Protein AF-A0A9N9DHG8-F1 (afdb_monomer_lite)

Radius of gyration: 19.73 Å; chains: 1; boun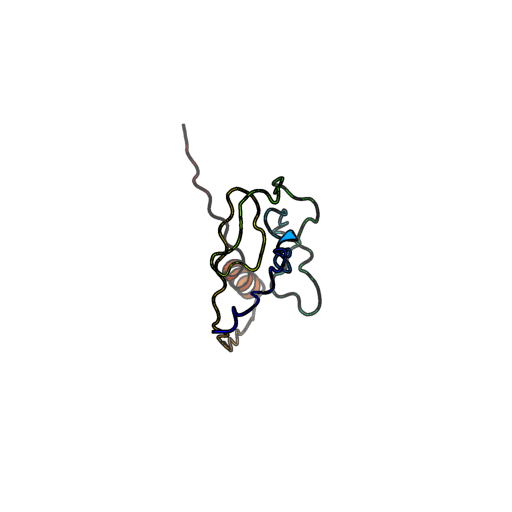ding box: 59×47×42 Å

InterPro domains:
  IPR020864 Membrane attack complex component/perforin (MACPF) domain [PS51412] (3-107)

pLDDT: mean 78.03, std 10.91, range [47.62, 90.31]

Foldseek 3Di:
DDDPPDPDDDAAADPPCQLPQFAFQPVQFDPPDPPDDTPRTDSDGNDDFDQPCQAAPVRHHGGTNPDHDDDDPDDDDDDDDDDDPDPVSVVVVRCVVDPDDDDDDDD

Organism: NCBI:txid144538

Structure (mmCIF, N/CA/C/O backbone):
data_AF-A0A9N9DHG8-F1
#
_entry.id   AF-A0A9N9DHG8-F1
#
loop_
_atom_site.group_PDB
_atom_site.id
_atom_site.type_symbol
_atom_site.label_atom_id
_atom_site.label_alt_id
_atom_site.label_comp_id
_atom_site.label_asym_id
_atom_site.label_entity_id
_atom_site.label_seq_id
_atom_site.pdbx_PDB_ins_code
_atom_site.Cartn_x
_atom_site.Cartn_y
_atom_site.Cartn_z
_atom_site.occupancy
_atom_site.B_iso_or_equiv
_atom_site.auth_seq_id
_atom_site.auth_comp_id
_atom_site.auth_asym_id
_atom_site.auth_atom_id
_atom_site.pdbx_PDB_model_num
ATOM 1 N N . MET A 1 1 ? 44.175 -12.894 -15.337 1.00 47.62 1 MET A N 1
ATOM 2 C CA . MET A 1 1 ? 43.069 -12.610 -14.393 1.00 47.62 1 MET A CA 1
ATOM 3 C C . MET A 1 1 ? 41.754 -13.038 -15.035 1.00 47.62 1 MET A C 1
ATOM 5 O O . MET A 1 1 ? 41.467 -12.545 -16.124 1.00 47.62 1 MET A O 1
ATOM 9 N N . PRO A 1 2 ? 40.978 -13.970 -14.457 1.00 50.25 2 PRO A N 1
ATOM 10 C C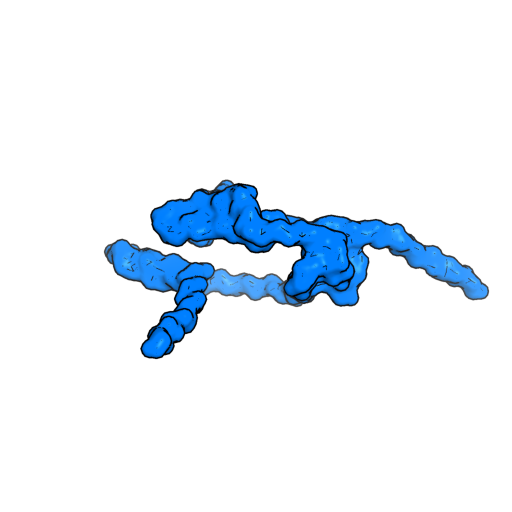A . PRO A 1 2 ? 39.697 -14.356 -15.036 1.00 50.25 2 PRO A CA 1
ATOM 11 C C . PRO A 1 2 ? 38.690 -13.215 -14.840 1.00 50.25 2 PRO A C 1
ATOM 13 O O . PRO A 1 2 ? 38.465 -12.751 -13.723 1.00 50.25 2 PRO A O 1
ATOM 16 N N . LYS A 1 3 ? 38.098 -12.734 -15.937 1.00 49.91 3 LYS A N 1
ATOM 17 C CA . LYS A 1 3 ? 37.038 -11.720 -15.901 1.00 49.91 3 LYS A CA 1
ATOM 18 C C . LYS A 1 3 ? 35.801 -12.340 -15.241 1.00 49.91 3 LYS A C 1
ATOM 20 O O . LYS A 1 3 ? 35.213 -13.274 -15.787 1.00 49.91 3 LYS A O 1
ATOM 25 N N . ARG A 1 4 ? 35.418 -11.842 -14.061 1.00 57.62 4 ARG A N 1
ATOM 26 C CA . ARG A 1 4 ? 34.188 -12.238 -13.358 1.00 57.62 4 ARG A CA 1
ATOM 27 C C . ARG A 1 4 ? 32.999 -11.917 -14.268 1.00 57.62 4 ARG A C 1
ATOM 29 O O . ARG A 1 4 ? 32.725 -10.752 -14.535 1.00 57.62 4 ARG A O 1
ATOM 36 N N . LYS A 1 5 ? 32.317 -12.947 -14.780 1.00 50.88 5 LYS A N 1
ATOM 37 C CA . LYS A 1 5 ? 31.086 -12.780 -15.563 1.00 50.88 5 LYS A CA 1
ATOM 38 C C . LYS A 1 5 ? 30.011 -12.204 -14.640 1.00 50.88 5 LYS A C 1
ATOM 40 O O . LYS A 1 5 ? 29.509 -12.907 -13.765 1.00 50.88 5 LYS A O 1
ATOM 45 N N . VAL A 1 6 ? 29.690 -10.924 -14.801 1.00 63.12 6 VAL A N 1
ATOM 46 C CA . VAL A 1 6 ? 28.544 -10.304 -14.129 1.00 63.12 6 VAL A CA 1
ATOM 47 C C . VAL A 1 6 ? 27.289 -10.834 -14.823 1.00 63.12 6 VAL A C 1
ATOM 49 O O . VAL A 1 6 ? 27.104 -10.608 -16.018 1.00 63.12 6 VAL A O 1
ATOM 52 N N . LYS A 1 7 ? 26.456 -11.603 -14.110 1.00 54.78 7 LYS A N 1
ATOM 53 C CA . LYS A 1 7 ? 25.135 -12.004 -14.615 1.00 54.78 7 LYS A CA 1
ATOM 54 C C . LYS A 1 7 ? 24.290 -10.737 -14.751 1.00 54.78 7 LYS A C 1
ATOM 56 O O . LYS A 1 7 ? 23.986 -10.102 -13.747 1.00 54.78 7 LYS A O 1
ATOM 61 N N . LYS A 1 8 ? 23.943 -10.369 -15.983 1.00 50.38 8 LYS A N 1
ATOM 62 C CA . LYS A 1 8 ? 23.017 -9.276 -16.281 1.00 50.38 8 LYS A CA 1
ATOM 63 C C . LYS A 1 8 ? 21.606 -9.792 -15.981 1.00 50.38 8 LYS A C 1
ATOM 65 O O . LYS A 1 8 ? 21.109 -10.639 -16.715 1.00 50.38 8 LYS A O 1
ATOM 70 N N . TYR A 1 9 ? 21.037 -9.394 -14.847 1.00 58.22 9 TYR A N 1
ATOM 71 C CA . TYR A 1 9 ? 19.640 -9.690 -14.530 1.00 58.22 9 TYR A CA 1
ATOM 72 C C . TYR A 1 9 ? 18.781 -8.626 -15.212 1.00 58.22 9 TYR A C 1
ATOM 74 O O . TYR A 1 9 ? 19.052 -7.437 -15.050 1.00 58.22 9 TYR A O 1
ATOM 82 N N . GLU A 1 10 ? 17.792 -9.045 -15.999 1.00 68.38 10 GLU A N 1
ATOM 83 C CA . GLU A 1 10 ? 16.752 -8.127 -16.465 1.00 68.38 10 GLU A CA 1
ATOM 84 C C . GLU A 1 10 ? 15.986 -7.625 -15.226 1.00 68.38 10 GLU A C 1
ATOM 86 O O . GLU A 1 10 ? 15.584 -8.444 -14.387 1.00 68.38 10 GLU A O 1
ATOM 91 N N . PRO A 1 11 ? 15.834 -6.302 -15.046 1.00 68.44 11 PRO A N 1
ATOM 92 C CA . PRO A 1 11 ? 15.189 -5.749 -13.865 1.00 68.44 11 PRO A CA 1
ATOM 93 C C . PRO A 1 11 ? 13.728 -6.209 -13.816 1.00 68.44 11 PRO A C 1
ATOM 95 O O . PRO A 1 11 ? 12.976 -6.092 -14.783 1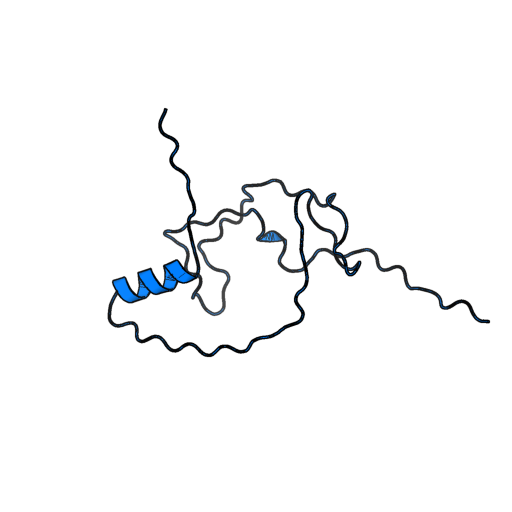.00 68.44 11 PRO A O 1
ATOM 98 N N . THR A 1 12 ? 13.331 -6.787 -12.686 1.00 82.25 12 THR A N 1
ATOM 99 C CA . THR A 1 12 ? 11.984 -7.352 -12.502 1.00 82.25 12 THR A CA 1
ATOM 100 C C . THR A 1 12 ? 11.043 -6.271 -11.967 1.00 82.25 12 THR A C 1
ATOM 102 O O . THR A 1 12 ? 11.483 -5.223 -11.502 1.00 82.25 12 THR A O 1
ATOM 105 N N . ARG A 1 13 ? 9.725 -6.466 -12.030 1.00 81.19 13 ARG A N 1
ATOM 106 C CA . ARG A 1 13 ? 8.788 -5.534 -11.381 1.00 81.19 13 ARG A CA 1
ATOM 107 C C . ARG A 1 13 ? 8.933 -5.625 -9.862 1.00 81.19 13 ARG A C 1
ATOM 109 O O . ARG A 1 13 ? 9.047 -6.729 -9.330 1.00 81.19 13 ARG A O 1
ATOM 116 N N . LEU A 1 14 ? 8.913 -4.481 -9.176 1.00 84.44 14 LEU A N 1
ATOM 117 C CA . LEU A 1 14 ? 8.884 -4.457 -7.713 1.00 84.44 14 LEU A CA 1
ATOM 118 C C . LEU A 1 14 ? 7.601 -5.164 -7.226 1.00 84.44 14 LEU A C 1
ATOM 120 O O . LEU A 1 14 ? 6.518 -4.849 -7.728 1.00 84.44 14 LEU A O 1
ATOM 124 N N . PRO A 1 15 ? 7.682 -6.121 -6.283 1.00 85.12 15 PRO A N 1
ATOM 125 C CA . PRO A 1 15 ? 6.493 -6.755 -5.722 1.00 85.12 15 PRO A CA 1
ATOM 126 C C . PRO A 1 15 ? 5.518 -5.716 -5.157 1.00 85.12 15 PRO A C 1
ATOM 128 O O . PRO A 1 15 ? 5.940 -4.710 -4.595 1.00 85.12 15 PRO A O 1
ATOM 131 N N . ASN A 1 16 ? 4.214 -5.959 -5.309 1.00 84.00 16 ASN A N 1
ATOM 132 C CA . ASN A 1 16 ? 3.127 -5.097 -4.819 1.00 84.00 16 ASN A CA 1
ATOM 133 C C . ASN A 1 16 ? 3.097 -3.654 -5.365 1.00 84.00 16 ASN A C 1
ATOM 135 O O . ASN A 1 16 ? 2.236 -2.878 -4.960 1.00 84.00 16 ASN A O 1
ATOM 139 N N . ILE A 1 17 ? 3.938 -3.299 -6.346 1.00 84.50 17 ILE A N 1
ATOM 140 C CA . ILE A 1 17 ? 3.928 -1.962 -6.971 1.00 84.50 17 ILE A CA 1
ATOM 141 C C . ILE A 1 17 ? 2.589 -1.617 -7.642 1.00 84.50 17 ILE A C 1
ATOM 143 O O . ILE A 1 17 ? 2.299 -0.451 -7.870 1.00 84.50 17 ILE A O 1
ATOM 147 N N . GLY A 1 18 ? 1.756 -2.620 -7.941 1.00 81.75 18 GLY A N 1
ATOM 148 C CA . GLY A 1 18 ? 0.440 -2.435 -8.556 1.00 81.75 18 GLY A CA 1
ATOM 149 C C . GLY A 1 18 ? -0.589 -1.719 -7.678 1.00 81.75 18 GLY A C 1
ATOM 150 O O . GLY A 1 18 ? -1.571 -1.235 -8.222 1.00 81.75 18 GLY A O 1
ATOM 151 N N . TYR A 1 19 ? -0.370 -1.613 -6.362 1.00 86.81 19 TYR A N 1
ATOM 152 C CA . TYR A 1 19 ? -1.210 -0.788 -5.482 1.00 86.81 19 TYR A CA 1
ATOM 153 C C . TYR A 1 19 ? -0.850 0.699 -5.545 1.00 86.81 19 TYR A C 1
ATOM 155 O O . TYR A 1 19 ? -1.569 1.540 -5.013 1.00 86.81 19 TYR A O 1
ATOM 163 N N . LEU A 1 20 ? 0.264 1.059 -6.183 1.00 87.88 20 LEU A N 1
ATOM 164 C CA . LEU A 1 20 ? 0.616 2.457 -6.352 1.00 87.88 20 LEU A CA 1
ATOM 165 C C . LEU A 1 20 ? -0.348 3.115 -7.343 1.00 87.88 20 LEU A C 1
ATOM 167 O O . LEU A 1 20 ? -0.576 2.605 -8.437 1.00 87.88 20 LEU A O 1
ATOM 171 N N . GLY A 1 21 ? -0.896 4.269 -6.964 1.00 85.00 21 GLY A N 1
ATOM 172 C CA . GLY A 1 21 ? -1.785 5.048 -7.825 1.00 85.00 21 GLY A CA 1
ATOM 173 C C . GLY A 1 21 ? -3.187 4.461 -8.009 1.00 85.00 21 GLY A C 1
ATOM 174 O O . GLY A 1 21 ? -3.943 4.982 -8.830 1.00 85.00 21 GLY A O 1
ATOM 175 N N . VAL A 1 22 ? -3.550 3.415 -7.260 1.00 89.50 22 VAL A N 1
ATOM 176 C CA . VAL A 1 22 ? -4.934 2.931 -7.192 1.00 89.50 22 VAL A CA 1
ATOM 177 C C . VAL A 1 22 ? -5.759 3.793 -6.244 1.00 89.50 22 VAL A C 1
ATOM 179 O O . VAL A 1 22 ? -5.230 4.410 -5.318 1.00 89.50 22 VAL A O 1
ATOM 182 N N . GLY A 1 23 ? -7.065 3.857 -6.488 1.00 87.25 23 GLY A N 1
ATOM 183 C CA . GLY A 1 23 ? -7.965 4.607 -5.621 1.00 87.25 23 GLY A CA 1
ATOM 184 C C . GLY A 1 23 ? -8.211 3.917 -4.287 1.00 87.25 23 GLY A C 1
ATOM 185 O O . GLY A 1 23 ? -8.158 2.693 -4.192 1.00 87.25 23 GLY A O 1
ATOM 186 N N . TYR A 1 24 ? -8.550 4.711 -3.272 1.00 89.31 24 TYR A N 1
ATOM 187 C CA . TYR A 1 24 ? -8.940 4.216 -1.956 1.00 89.31 24 TYR A CA 1
ATOM 188 C C . TYR A 1 24 ? -10.310 4.782 -1.552 1.00 89.31 24 TYR A C 1
ATOM 190 O O . TYR A 1 24 ? -10.532 5.992 -1.610 1.00 89.31 24 TYR A O 1
ATOM 198 N N . ASP A 1 25 ? -11.255 3.909 -1.199 1.00 88.62 25 ASP A N 1
ATOM 199 C CA . ASP A 1 25 ? -12.560 4.263 -0.633 1.00 88.62 25 ASP A CA 1
ATOM 200 C C . ASP A 1 25 ? -12.450 4.349 0.893 1.00 88.62 25 ASP A C 1
ATOM 202 O O . ASP A 1 25 ? -12.472 3.330 1.581 1.00 88.62 25 ASP A O 1
ATOM 206 N N . ILE A 1 26 ? -12.366 5.573 1.417 1.00 84.75 26 ILE A N 1
ATOM 207 C CA . ILE A 1 26 ? -12.208 5.828 2.856 1.00 84.75 26 ILE A CA 1
ATOM 208 C C . ILE A 1 26 ? -13.366 5.297 3.711 1.00 84.75 26 ILE A C 1
ATOM 210 O O . ILE A 1 26 ? -13.174 5.051 4.893 1.00 84.75 26 ILE A O 1
ATOM 214 N N . TYR A 1 27 ? -14.559 5.103 3.137 1.00 83.75 27 TYR A N 1
ATOM 215 C CA . TYR A 1 27 ? -15.726 4.630 3.888 1.00 83.75 27 TYR A CA 1
ATOM 216 C C . TYR A 1 27 ? -15.833 3.108 3.921 1.00 83.75 27 TYR A C 1
ATOM 218 O O . TYR A 1 27 ? -16.494 2.549 4.793 1.00 83.75 27 TYR A O 1
ATOM 226 N N . ARG A 1 28 ? -15.237 2.431 2.935 1.00 86.69 28 ARG A N 1
ATOM 227 C CA . ARG A 1 28 ? -15.255 0.964 2.825 1.00 86.69 28 ARG A CA 1
ATOM 228 C C . ARG A 1 28 ? -13.930 0.317 3.207 1.00 86.69 28 ARG A C 1
ATOM 230 O O . ARG A 1 28 ? -13.867 -0.908 3.289 1.00 86.69 28 ARG A O 1
ATOM 237 N N . GLY A 1 29 ? -12.901 1.133 3.387 1.00 86.56 29 GLY A N 1
ATOM 238 C CA . GLY A 1 29 ? -11.564 0.705 3.730 1.00 86.56 29 GLY A CA 1
ATOM 239 C C . GLY A 1 29 ? -11.379 0.376 5.205 1.00 86.56 29 GLY A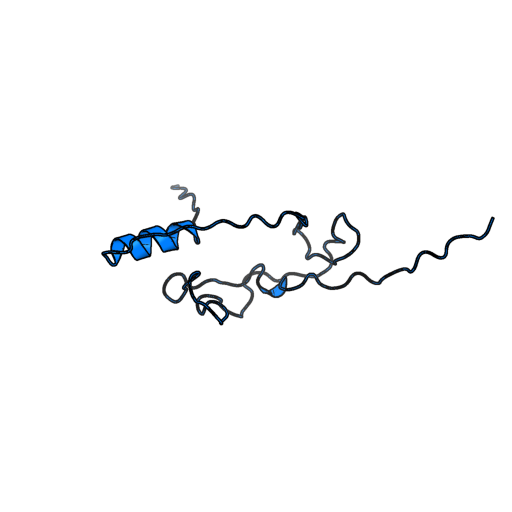 C 1
ATOM 240 O O . GLY A 1 29 ? -12.062 0.911 6.076 1.00 86.56 29 GLY A O 1
ATOM 241 N N . ASN A 1 30 ? -10.450 -0.533 5.472 1.00 88.69 30 ASN A N 1
ATOM 242 C CA . ASN A 1 30 ? -10.002 -0.902 6.803 1.00 88.69 30 ASN A CA 1
ATOM 243 C C . ASN A 1 30 ? -8.537 -1.384 6.762 1.00 88.69 30 ASN A C 1
ATOM 245 O O . ASN A 1 30 ? -8.289 -2.577 6.557 1.00 88.69 30 ASN A O 1
ATOM 249 N N . PRO A 1 31 ? -7.561 -0.502 7.052 1.00 86.19 31 PRO A N 1
ATOM 250 C CA . PRO A 1 31 ? -6.143 -0.864 7.092 1.00 86.19 31 PRO A CA 1
ATOM 251 C C . PRO A 1 31 ? -5.786 -1.900 8.163 1.00 86.19 31 PRO A C 1
ATOM 253 O O . PRO A 1 31 ? -4.700 -2.473 8.115 1.00 86.19 31 PRO A O 1
ATOM 256 N N . LYS A 1 32 ? -6.679 -2.145 9.134 1.00 85.19 32 LYS A N 1
ATOM 257 C CA . LYS A 1 32 ? -6.508 -3.164 10.180 1.00 85.19 32 LYS A CA 1
ATOM 258 C C . LYS A 1 32 ? -7.114 -4.519 9.809 1.00 85.19 32 LYS A C 1
ATOM 260 O O . LYS A 1 32 ? -7.143 -5.418 10.648 1.00 85.19 32 LYS A O 1
ATOM 265 N N . GLU A 1 33 ? -7.620 -4.690 8.588 1.00 84.06 33 GLU A N 1
ATOM 266 C CA . GLU A 1 33 ? -8.104 -5.986 8.114 1.00 84.06 33 GLU A CA 1
ATOM 267 C C . GLU A 1 33 ? -6.953 -7.010 8.076 1.00 84.06 33 GLU A C 1
ATOM 269 O O . GLU A 1 33 ? -5.911 -6.792 7.460 1.00 84.06 33 GLU A O 1
ATOM 274 N N . ILE A 1 34 ? -7.128 -8.142 8.766 1.00 82.00 34 ILE A N 1
ATOM 275 C CA . ILE A 1 34 ? -6.109 -9.194 8.871 1.00 82.00 34 ILE A CA 1
ATOM 276 C C . ILE A 1 34 ? -6.456 -10.326 7.906 1.00 82.00 34 ILE A C 1
ATOM 278 O O . ILE A 1 34 ? -7.565 -10.854 7.924 1.00 82.00 34 ILE A O 1
ATOM 282 N N . GLY A 1 35 ? -5.476 -10.759 7.112 1.00 82.31 35 GLY A N 1
ATOM 283 C CA . GLY A 1 35 ? -5.593 -11.956 6.272 1.00 82.31 35 GLY A CA 1
ATOM 284 C C . GLY A 1 35 ? -6.180 -11.720 4.878 1.00 82.31 35 GLY A C 1
ATOM 285 O O . GLY A 1 35 ? -6.253 -12.664 4.093 1.00 82.31 35 GLY A O 1
ATOM 286 N N . SER A 1 36 ? -6.535 -10.483 4.534 1.00 86.00 36 SER A N 1
ATOM 287 C CA . SER A 1 36 ? -6.905 -10.093 3.173 1.00 86.00 36 SER A CA 1
ATOM 288 C C . SER A 1 36 ? -6.383 -8.703 2.825 1.00 86.00 36 SER A C 1
ATOM 290 O O . SER A 1 36 ? -5.916 -7.957 3.680 1.00 86.00 36 SER A O 1
ATOM 292 N N . VAL A 1 37 ? -6.438 -8.377 1.536 1.00 86.56 37 VAL A N 1
ATOM 293 C CA . VAL A 1 37 ? -6.231 -7.012 1.051 1.00 86.56 37 VAL A CA 1
ATOM 294 C C . VAL A 1 37 ? -7.396 -6.155 1.532 1.00 86.56 37 VAL A C 1
ATOM 296 O O . VAL A 1 37 ? -8.542 -6.602 1.469 1.00 86.56 37 VAL A O 1
ATOM 299 N N . ASP A 1 38 ? -7.090 -4.942 1.979 1.00 88.62 38 ASP A N 1
ATOM 300 C CA . ASP A 1 38 ? -8.082 -3.959 2.398 1.00 88.62 38 ASP A CA 1
ATOM 301 C C . ASP A 1 38 ? -9.117 -3.710 1.282 1.00 88.62 38 ASP A C 1
ATOM 303 O O . ASP A 1 38 ? -8.777 -3.327 0.156 1.00 88.62 38 ASP A O 1
ATOM 307 N N . LYS A 1 39 ? -10.399 -3.918 1.602 1.00 89.12 39 LYS A N 1
ATOM 308 C CA . LYS A 1 39 ? -11.538 -3.722 0.686 1.00 89.12 39 LYS A CA 1
ATOM 309 C C . LYS A 1 39 ? -11.720 -2.279 0.203 1.00 89.12 39 LYS A C 1
ATOM 311 O O . LYS A 1 39 ? -12.468 -2.055 -0.750 1.00 89.12 39 LYS A O 1
ATOM 316 N N . GLY A 1 40 ? -11.056 -1.313 0.832 1.00 89.25 40 GLY A N 1
ATOM 317 C CA . GLY A 1 40 ? -11.019 0.081 0.400 1.00 89.25 40 GLY A CA 1
ATOM 318 C C . GLY A 1 40 ? -10.269 0.282 -0.914 1.00 89.25 40 GLY A C 1
ATOM 319 O O . GLY A 1 40 ? -10.561 1.237 -1.634 1.00 89.25 40 GLY A O 1
ATOM 320 N N . PHE A 1 41 ? -9.343 -0.612 -1.281 1.00 90.31 41 PHE A N 1
ATOM 321 C CA . PHE A 1 41 ? -8.624 -0.499 -2.548 1.00 90.31 41 PHE A CA 1
ATOM 322 C C . PHE A 1 41 ? -9.559 -0.703 -3.744 1.00 90.31 41 PHE A C 1
ATOM 324 O O . PHE A 1 41 ? -10.103 -1.784 -3.977 1.00 90.31 41 PHE A O 1
ATOM 331 N N . LYS A 1 42 ? -9.693 0.338 -4.566 1.00 87.12 42 LYS A N 1
ATOM 332 C CA . LYS A 1 42 ? -10.338 0.249 -5.874 1.00 87.12 42 LYS A CA 1
ATOM 333 C C . LYS A 1 42 ? -9.305 -0.282 -6.855 1.00 87.12 42 LYS A C 1
ATOM 335 O O . LYS A 1 42 ? -8.312 0.382 -7.111 1.00 87.12 42 LYS A O 1
ATOM 340 N N . LEU A 1 43 ? -9.536 -1.471 -7.409 1.00 73.25 43 LEU A N 1
ATOM 341 C CA . LEU A 1 43 ? -8.598 -2.128 -8.334 1.00 73.25 43 LEU A CA 1
ATOM 342 C C . LEU A 1 43 ? -8.374 -1.351 -9.646 1.00 73.25 43 LEU A C 1
ATOM 344 O O . LEU A 1 43 ? -7.462 -1.677 -10.402 1.00 73.25 43 LEU A O 1
ATOM 348 N N . GLU A 1 44 ? -9.187 -0.330 -9.917 1.00 79.06 44 GLU A N 1
ATOM 349 C CA . GLU A 1 44 ? -8.980 0.592 -11.028 1.00 79.06 44 GLU A CA 1
ATOM 350 C C . GLU A 1 44 ? -7.916 1.648 -10.666 1.00 79.06 44 GLU A C 1
ATOM 352 O O . GLU A 1 44 ? -8.083 2.393 -9.691 1.00 79.06 44 GLU A O 1
ATOM 357 N N . PRO A 1 45 ? -6.816 1.737 -11.437 1.00 80.56 45 PRO A N 1
ATOM 358 C CA . PRO A 1 45 ? -5.791 2.742 -11.209 1.00 80.56 45 PRO A CA 1
ATOM 359 C C . PRO A 1 45 ? -6.323 4.139 -11.546 1.00 80.56 45 PRO A C 1
ATOM 361 O O . PRO A 1 45 ? -6.865 4.365 -12.626 1.00 80.56 45 PRO A O 1
ATOM 364 N N . ILE A 1 46 ? -6.126 5.093 -10.636 1.00 85.69 46 ILE A N 1
ATOM 365 C CA . ILE A 1 46 ? -6.412 6.515 -10.880 1.00 85.69 46 ILE A CA 1
ATOM 366 C C . ILE A 1 46 ? -5.353 7.099 -11.818 1.00 85.69 46 ILE A C 1
ATOM 368 O O . ILE A 1 46 ? -5.658 7.909 -12.693 1.00 85.69 46 ILE A O 1
ATOM 372 N N . PHE A 1 47 ? -4.099 6.675 -11.647 1.00 84.06 47 PHE A N 1
ATOM 373 C CA . PHE A 1 47 ? -2.975 7.128 -12.456 1.00 84.06 47 PHE A CA 1
ATOM 374 C C . PHE A 1 47 ? -2.505 6.032 -13.407 1.00 84.06 47 PHE A C 1
ATOM 376 O O . PHE A 1 47 ? -2.293 4.888 -13.009 1.00 84.06 47 PHE A O 1
ATOM 383 N N . ASN A 1 48 ? -2.271 6.396 -14.667 1.00 82.88 48 ASN A N 1
ATOM 384 C CA . ASN A 1 48 ? -1.637 5.496 -15.621 1.00 82.88 48 ASN A CA 1
ATOM 385 C C . ASN A 1 48 ? -0.118 5.468 -15.381 1.00 82.88 48 ASN A C 1
ATOM 387 O O . ASN A 1 48 ? 0.600 6.385 -15.780 1.00 82.88 48 ASN A O 1
ATOM 391 N N . LEU A 1 49 ? 0.358 4.426 -14.702 1.00 83.12 49 LEU A N 1
ATOM 392 C CA . LEU A 1 49 ? 1.762 4.249 -14.342 1.00 83.12 49 LEU A CA 1
ATOM 393 C C . LEU A 1 49 ? 2.489 3.396 -15.390 1.00 83.12 49 LEU A C 1
ATOM 395 O O . LEU A 1 49 ? 2.399 2.167 -15.397 1.00 83.12 49 LEU A O 1
ATOM 399 N N . THR A 1 50 ? 3.245 4.045 -16.272 1.00 83.19 50 THR A N 1
ATOM 400 C CA . THR A 1 50 ? 4.077 3.381 -17.284 1.00 83.19 50 THR A CA 1
ATOM 401 C C . THR A 1 50 ? 5.454 3.040 -16.720 1.00 83.19 50 THR A C 1
ATOM 403 O O . THR A 1 50 ? 6.067 3.859 -16.044 1.00 83.19 50 THR A O 1
ATOM 406 N N . LEU A 1 51 ? 5.957 1.827 -16.987 1.00 79.19 51 LEU A N 1
ATOM 407 C CA . LEU A 1 51 ? 7.239 1.307 -16.473 1.00 79.19 51 LEU A CA 1
ATOM 408 C C . LEU A 1 51 ? 8.462 1.809 -17.268 1.00 79.19 51 LEU A C 1
ATOM 410 O O . LEU A 1 51 ? 9.330 1.030 -17.653 1.00 79.19 51 LEU A O 1
ATOM 414 N N . ASP A 1 52 ? 8.514 3.109 -17.540 1.00 80.62 52 ASP A N 1
ATOM 415 C CA . ASP A 1 52 ? 9.588 3.810 -18.255 1.00 80.62 52 ASP A CA 1
ATOM 416 C C . ASP A 1 52 ? 10.381 4.768 -17.341 1.00 80.62 52 ASP A C 1
ATOM 418 O O . ASP A 1 52 ? 11.172 5.580 -17.816 1.00 80.62 52 ASP A O 1
ATOM 422 N N . GLY A 1 53 ? 10.197 4.668 -16.019 1.00 77.81 53 GLY A N 1
ATOM 423 C CA . GLY A 1 53 ? 10.800 5.557 -15.017 1.00 77.81 53 GLY A CA 1
ATOM 424 C C . GLY A 1 53 ? 12.225 5.222 -14.593 1.00 77.81 53 GLY A C 1
ATOM 425 O O . GLY A 1 53 ? 12.799 5.938 -13.776 1.00 77.81 53 GLY A O 1
ATOM 426 N N . GLY A 1 54 ? 12.808 4.158 -15.142 1.00 83.50 54 GLY A N 1
ATOM 427 C CA . GLY A 1 54 ? 14.152 3.701 -14.799 1.00 83.50 54 GLY A CA 1
ATOM 428 C C . GLY A 1 54 ? 14.148 2.546 -13.800 1.00 83.50 54 GLY A C 1
ATOM 429 O O . GLY A 1 54 ? 13.200 1.764 -13.735 1.00 83.50 54 GLY A O 1
ATOM 430 N N . ILE A 1 55 ? 15.255 2.400 -13.071 1.00 85.69 55 ILE A N 1
ATOM 431 C CA . ILE A 1 55 ? 15.513 1.271 -12.172 1.00 85.69 55 ILE A CA 1
ATOM 432 C C . ILE A 1 55 ? 15.790 1.818 -10.770 1.00 85.69 55 ILE A C 1
ATOM 434 O O . ILE A 1 55 ? 16.362 2.899 -10.626 1.00 85.69 55 ILE A O 1
ATOM 438 N N . THR A 1 56 ? 15.399 1.074 -9.738 1.00 85.62 56 THR A N 1
ATOM 439 C CA . THR A 1 56 ? 15.763 1.361 -8.346 1.00 85.62 56 THR A CA 1
ATOM 440 C C . THR A 1 56 ? 17.281 1.548 -8.171 1.00 85.62 56 THR A C 1
ATOM 442 O O . THR A 1 56 ? 18.063 0.966 -8.931 1.00 85.62 56 THR A O 1
ATOM 445 N N . PRO A 1 57 ? 17.743 2.306 -7.154 1.00 83.56 57 PRO A N 1
ATOM 446 C CA . PRO A 1 57 ? 19.174 2.577 -6.948 1.00 83.56 57 PRO A CA 1
ATOM 447 C C . PRO A 1 57 ? 20.049 1.326 -6.766 1.00 83.56 57 PRO A C 1
ATOM 449 O O . PRO A 1 57 ? 21.242 1.351 -7.053 1.00 83.56 57 PRO A O 1
ATOM 452 N N . ASP A 1 58 ? 19.461 0.221 -6.304 1.00 82.12 58 ASP A N 1
ATOM 453 C CA . ASP A 1 58 ? 20.115 -1.083 -6.155 1.00 82.12 58 ASP A CA 1
ATOM 454 C C . ASP A 1 58 ? 20.151 -1.908 -7.459 1.00 82.12 58 ASP A C 1
ATOM 456 O O . ASP A 1 58 ? 20.682 -3.021 -7.478 1.00 82.12 58 ASP A O 1
ATOM 460 N N . GLY A 1 59 ? 19.598 -1.376 -8.553 1.00 82.19 59 GLY A N 1
ATOM 461 C CA . GLY A 1 59 ? 19.614 -1.978 -9.882 1.00 82.19 59 GLY A CA 1
ATOM 462 C C . GLY A 1 59 ? 18.658 -3.160 -10.065 1.00 82.19 59 GLY A C 1
ATOM 463 O O . GLY A 1 59 ? 18.802 -3.893 -11.043 1.00 82.19 59 GLY A O 1
ATOM 464 N N . ARG A 1 60 ? 17.721 -3.395 -9.136 1.00 83.38 60 ARG A N 1
ATOM 465 C CA . ARG A 1 60 ? 16.912 -4.628 -9.113 1.00 83.38 60 ARG A CA 1
ATOM 466 C C . ARG A 1 60 ? 15.550 -4.510 -9.782 1.00 83.38 60 ARG A C 1
ATOM 468 O O . ARG A 1 60 ? 15.117 -5.481 -10.408 1.00 83.38 60 ARG A O 1
ATOM 475 N N . TYR A 1 61 ? 14.881 -3.365 -9.649 1.00 86.56 61 TYR A N 1
ATOM 476 C CA . TYR A 1 61 ? 13.479 -3.239 -10.037 1.00 86.56 61 TYR A CA 1
ATOM 477 C C . TYR A 1 61 ? 13.213 -2.084 -10.988 1.00 86.56 61 TYR A C 1
ATOM 479 O O . TYR A 1 61 ? 13.714 -0.986 -10.774 1.00 86.56 61 TYR A O 1
ATOM 487 N N . VAL A 1 62 ? 12.378 -2.316 -12.003 1.00 88.19 62 VAL A N 1
ATOM 488 C CA . VAL A 1 62 ? 11.857 -1.237 -12.856 1.00 88.19 62 VAL A CA 1
ATOM 489 C C . VAL A 1 62 ? 10.800 -0.423 -12.114 1.00 88.19 62 VAL A C 1
ATOM 491 O O . VAL A 1 62 ? 9.946 -0.993 -11.428 1.00 88.19 62 VAL A O 1
ATOM 494 N N . LEU A 1 63 ? 10.842 0.899 -12.271 1.00 88.25 63 LEU A N 1
ATOM 495 C CA . LEU A 1 63 ? 9.906 1.828 -11.640 1.00 88.25 63 LEU A CA 1
ATOM 496 C C . LEU A 1 63 ? 9.049 2.564 -12.671 1.00 88.25 63 LEU A C 1
ATOM 498 O O . LEU A 1 63 ? 9.500 2.801 -13.798 1.00 88.25 63 LEU A O 1
ATOM 502 N N . PRO A 1 64 ? 7.820 2.961 -12.295 1.00 87.25 64 PRO A N 1
ATOM 503 C CA . PRO A 1 64 ? 7.039 3.847 -13.126 1.00 87.25 64 PRO A CA 1
ATOM 504 C C . PRO A 1 64 ? 7.665 5.233 -13.272 1.00 87.25 64 PRO A C 1
ATOM 506 O O . PRO A 1 64 ? 8.372 5.709 -12.381 1.00 87.25 64 PRO A O 1
ATOM 509 N N . LYS A 1 65 ? 7.379 5.917 -14.380 1.00 86.06 65 LYS A N 1
ATOM 510 C CA . LYS A 1 65 ? 7.835 7.295 -14.580 1.00 86.06 65 LYS A CA 1
ATOM 511 C C . LYS A 1 65 ? 7.297 8.227 -13.494 1.00 86.06 65 LYS A C 1
ATOM 513 O O . LYS A 1 65 ? 6.116 8.205 -13.170 1.00 86.06 65 LYS A O 1
ATOM 518 N N . GLY A 1 66 ? 8.185 9.059 -12.947 1.00 84.62 66 GLY A N 1
ATOM 519 C CA . GLY A 1 66 ? 7.860 9.996 -11.867 1.00 84.62 66 GLY A CA 1
ATOM 520 C C . GLY A 1 66 ? 7.814 9.368 -10.470 1.00 84.62 66 GLY A C 1
ATOM 521 O O . GLY A 1 66 ? 7.542 10.081 -9.510 1.00 84.62 66 GLY A O 1
ATOM 522 N N . ILE A 1 67 ? 8.106 8.069 -10.339 1.00 87.06 67 ILE A N 1
ATOM 523 C CA . ILE A 1 67 ? 8.139 7.366 -9.056 1.00 87.06 67 ILE A CA 1
ATOM 524 C C . ILE A 1 67 ? 9.583 7.086 -8.649 1.00 87.06 67 ILE A C 1
ATOM 526 O O . ILE A 1 67 ? 10.368 6.534 -9.417 1.00 87.06 67 ILE A O 1
ATOM 530 N N . ALA A 1 68 ? 9.910 7.415 -7.402 1.00 86.12 68 ALA A N 1
ATOM 531 C CA . ALA A 1 68 ? 11.138 6.990 -6.748 1.00 86.12 68 ALA A CA 1
ATOM 532 C C . ALA A 1 68 ? 10.798 5.957 -5.668 1.00 86.12 68 ALA A C 1
ATOM 534 O O . ALA A 1 68 ? 9.877 6.157 -4.880 1.00 86.12 68 ALA A O 1
ATOM 535 N N . ALA A 1 69 ? 11.550 4.860 -5.624 1.00 84.69 69 ALA A N 1
ATOM 536 C CA . ALA A 1 69 ? 11.437 3.859 -4.573 1.00 84.69 69 ALA A CA 1
ATOM 537 C C . ALA A 1 69 ? 12.819 3.565 -3.991 1.00 84.69 69 ALA A C 1
ATOM 539 O O . ALA A 1 69 ? 13.787 3.352 -4.727 1.00 84.69 69 ALA A O 1
ATOM 540 N N . GLN A 1 70 ? 12.893 3.525 -2.665 1.00 82.12 70 GLN A N 1
ATOM 541 C CA . GLN A 1 70 ? 14.097 3.193 -1.920 1.00 82.12 70 GLN A CA 1
ATOM 542 C C . GLN A 1 70 ? 13.792 2.015 -1.001 1.00 82.12 70 GLN A C 1
ATOM 544 O O . GLN A 1 70 ? 12.905 2.089 -0.154 1.00 82.12 70 GLN A O 1
ATOM 549 N N . GLN A 1 71 ? 14.521 0.911 -1.175 1.00 75.44 71 GLN A N 1
ATOM 550 C CA . GLN A 1 71 ? 14.410 -0.220 -0.264 1.00 75.44 71 GLN A CA 1
ATOM 551 C C . GLN A 1 71 ? 15.141 0.115 1.039 1.00 75.44 71 GLN A C 1
ATOM 553 O O . GLN A 1 71 ? 16.370 0.167 1.074 1.00 75.44 71 GLN A O 1
ATOM 558 N N . CYS A 1 72 ? 14.389 0.310 2.118 1.00 76.19 72 CYS A N 1
ATOM 559 C CA . CYS A 1 72 ? 14.938 0.389 3.466 1.00 76.19 72 CYS A CA 1
ATOM 560 C C . CYS A 1 72 ? 15.023 -1.029 4.042 1.00 76.19 72 CYS A C 1
ATOM 562 O O . CYS A 1 72 ? 14.004 -1.658 4.316 1.00 76.19 72 CYS A O 1
ATOM 564 N N . ILE A 1 73 ? 16.238 -1.564 4.197 1.00 66.62 73 ILE A N 1
ATOM 565 C CA . ILE A 1 73 ? 16.455 -2.853 4.871 1.00 66.62 73 ILE A CA 1
ATOM 566 C C . ILE A 1 73 ? 16.490 -2.586 6.380 1.00 66.62 73 ILE A C 1
ATOM 568 O O . ILE A 1 73 ? 17.551 -2.521 6.994 1.00 66.62 73 ILE A O 1
ATOM 572 N N . SER A 1 74 ? 15.317 -2.385 6.968 1.00 67.31 74 SER A N 1
ATOM 573 C CA . SER A 1 74 ? 15.126 -2.339 8.416 1.00 67.31 74 SER A CA 1
ATOM 574 C C . SER A 1 74 ? 13.766 -2.944 8.738 1.00 67.31 74 SER A C 1
ATOM 576 O O . SER A 1 74 ? 12.736 -2.345 8.438 1.00 67.31 74 SER A O 1
ATOM 578 N N . CYS A 1 75 ? 13.752 -4.135 9.330 1.00 64.44 75 CYS A N 1
ATOM 579 C CA . CYS A 1 75 ? 12.541 -4.665 9.943 1.00 64.44 75 CYS A CA 1
ATOM 580 C C . CYS A 1 75 ? 12.517 -4.163 11.386 1.00 64.44 75 CYS A C 1
ATOM 582 O O . CYS A 1 75 ? 13.303 -4.636 12.206 1.00 64.44 75 CYS A O 1
ATOM 584 N N . ILE A 1 76 ? 11.662 -3.185 11.674 1.00 72.56 76 ILE A N 1
ATOM 585 C CA . ILE A 1 76 ? 11.363 -2.779 13.047 1.00 72.56 76 ILE A CA 1
ATOM 586 C C . ILE A 1 76 ? 10.167 -3.624 13.489 1.00 72.56 76 ILE A C 1
ATOM 588 O O . ILE A 1 76 ? 9.172 -3.712 12.770 1.00 72.56 76 ILE A O 1
ATOM 592 N N . ILE A 1 77 ? 10.307 -4.329 14.611 1.00 71.12 77 ILE A N 1
ATOM 593 C CA . ILE A 1 77 ? 9.209 -5.081 15.221 1.00 71.12 77 ILE A CA 1
ATOM 594 C C . ILE A 1 77 ? 8.636 -4.182 16.311 1.00 71.12 77 ILE A C 1
ATOM 596 O O . ILE A 1 77 ? 9.186 -4.127 17.410 1.00 71.12 77 ILE A O 1
ATOM 600 N N . ASP A 1 78 ? 7.556 -3.482 15.986 1.00 71.38 78 ASP A N 1
ATOM 601 C CA . ASP A 1 78 ? 6.827 -2.639 16.928 1.00 71.38 78 ASP A CA 1
ATOM 602 C C . ASP A 1 78 ? 5.587 -3.384 17.436 1.00 71.38 78 ASP A C 1
ATOM 604 O O . ASP A 1 78 ? 4.802 -3.926 16.656 1.00 71.38 78 ASP A O 1
ATOM 608 N N . PHE A 1 79 ? 5.425 -3.432 18.760 1.00 72.00 79 PHE A N 1
ATOM 609 C CA . PHE A 1 79 ? 4.230 -3.962 19.414 1.00 72.00 79 PHE A CA 1
ATOM 610 C C . PHE A 1 79 ? 3.444 -2.795 20.012 1.00 72.00 79 PHE A C 1
ATOM 612 O O . PHE A 1 79 ? 3.836 -2.239 21.036 1.00 72.00 79 PHE A O 1
ATOM 619 N N . GLU A 1 80 ? 2.327 -2.439 19.385 1.00 74.38 80 GLU A N 1
ATOM 620 C CA . GLU A 1 80 ? 1.365 -1.464 19.907 1.00 74.38 80 GLU A CA 1
ATOM 621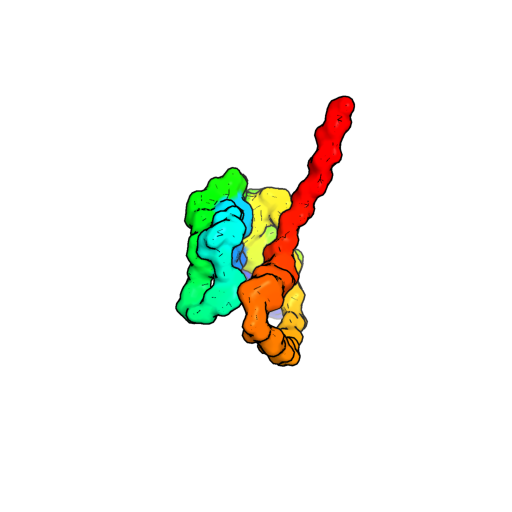 C C . GLU A 1 80 ? 0.142 -2.228 20.437 1.00 74.38 80 GLU A C 1
ATOM 623 O O . GLU A 1 80 ? -0.336 -3.181 19.819 1.00 74.38 80 GLU A O 1
ATOM 628 N N . THR A 1 81 ? -0.331 -1.877 21.633 1.00 76.38 81 THR A N 1
ATOM 629 C CA . THR A 1 81 ? -1.555 -2.442 22.218 1.00 76.38 81 THR A CA 1
ATOM 630 C C . THR A 1 81 ? -2.474 -1.297 22.590 1.00 76.38 81 THR A C 1
ATOM 632 O O . THR A 1 81 ? -2.267 -0.634 23.605 1.00 76.38 81 THR A O 1
ATOM 635 N N . ASP A 1 82 ? -3.505 -1.096 21.779 1.00 74.31 82 ASP A N 1
ATOM 636 C CA . ASP A 1 82 ? -4.507 -0.066 22.007 1.00 74.31 82 ASP A CA 1
ATOM 637 C C . ASP A 1 82 ? -5.759 -0.647 22.659 1.00 74.31 82 ASP A C 1
ATOM 639 O O . ASP A 1 82 ? -6.257 -1.715 22.294 1.00 74.31 82 ASP A O 1
ATOM 643 N N . TYR A 1 83 ? -6.301 0.082 23.635 1.00 77.75 83 TYR A N 1
ATOM 644 C CA . TYR A 1 83 ? -7.557 -0.278 24.279 1.00 77.75 83 TYR A CA 1
ATOM 645 C C . TYR A 1 83 ? -8.715 0.489 23.625 1.00 77.75 83 TYR A C 1
ATOM 647 O O . TYR A 1 83 ? -9.026 1.630 23.981 1.00 77.75 83 TYR A O 1
ATOM 655 N N . VAL A 1 84 ? -9.381 -0.152 22.666 1.00 80.12 84 VAL A N 1
ATOM 656 C CA . VAL A 1 84 ? -10.517 0.424 21.934 1.00 80.12 84 VAL A CA 1
ATOM 657 C C . VAL A 1 84 ? -11.811 0.218 22.735 1.00 80.12 84 VAL A C 1
ATOM 659 O O . VAL A 1 84 ? -12.400 -0.859 22.720 1.00 80.12 84 VAL A O 1
ATOM 662 N N . LYS A 1 85 ? -12.258 1.249 23.473 1.00 81.00 85 LYS A N 1
ATOM 663 C CA . LYS A 1 85 ? -13.543 1.227 24.224 1.00 81.00 85 LYS A CA 1
ATOM 664 C C . LYS A 1 85 ? -14.748 1.638 23.402 1.00 81.00 85 LYS A C 1
ATOM 666 O O . LYS A 1 85 ? -15.868 1.264 23.736 1.00 81.00 85 LYS A O 1
ATOM 671 N N . THR A 1 86 ? -14.535 2.491 22.409 1.00 84.62 86 THR A N 1
ATOM 672 C CA . THR A 1 86 ? -15.613 3.167 21.691 1.00 84.62 86 THR A CA 1
ATOM 673 C C . THR A 1 86 ? -15.318 3.203 20.201 1.00 84.62 86 THR A C 1
ATOM 675 O O . THR A 1 86 ? -14.170 3.048 19.789 1.00 84.62 86 THR A O 1
ATOM 678 N N . ILE A 1 87 ? -16.359 3.442 19.402 1.00 83.06 87 ILE A N 1
ATOM 679 C CA . ILE A 1 87 ? -16.241 3.605 17.947 1.00 83.06 87 ILE A CA 1
ATOM 680 C C . ILE A 1 87 ? -15.312 4.779 17.612 1.00 83.06 87 ILE A C 1
ATOM 682 O O . ILE A 1 87 ? -14.468 4.650 16.738 1.00 83.06 87 ILE A O 1
ATOM 686 N N . LYS A 1 88 ? -15.372 5.870 18.382 1.00 83.00 88 LYS A N 1
ATOM 687 C CA . LYS A 1 88 ? -14.490 7.029 18.196 1.00 83.00 88 LYS A CA 1
ATOM 688 C C . LYS A 1 88 ? -13.012 6.666 18.364 1.00 83.00 88 LYS A C 1
ATOM 690 O O . LYS A 1 88 ? -12.186 7.084 17.569 1.00 83.00 88 LYS A O 1
ATOM 695 N N . ASN A 1 89 ? -12.687 5.836 19.359 1.00 79.94 89 ASN A N 1
ATOM 696 C CA . ASN A 1 89 ? -11.316 5.354 19.554 1.00 79.94 89 ASN A CA 1
ATOM 697 C C . ASN A 1 89 ? -10.841 4.494 18.376 1.00 79.94 89 ASN A C 1
ATOM 699 O O . ASN A 1 89 ? -9.653 4.474 18.088 1.00 79.94 89 ASN A O 1
ATOM 703 N N . TYR A 1 90 ? -11.751 3.758 17.733 1.00 79.88 90 TYR A N 1
ATOM 704 C CA . TYR A 1 90 ? -11.432 2.961 16.552 1.00 79.88 90 TYR A CA 1
ATOM 705 C C . TYR A 1 90 ? -11.213 3.844 15.317 1.00 79.88 90 TYR A C 1
ATOM 707 O O . TYR A 1 90 ? -10.271 3.618 14.568 1.00 79.88 90 TYR A O 1
ATOM 715 N N . GLU A 1 91 ? -12.040 4.873 15.128 1.00 82.56 91 GLU A N 1
ATOM 716 C CA . GLU A 1 91 ? -11.886 5.843 14.038 1.00 82.56 91 GLU A CA 1
ATOM 717 C C . GLU A 1 91 ? -10.565 6.619 14.151 1.00 82.56 91 GLU A C 1
ATOM 719 O O . GLU A 1 91 ? -9.799 6.643 13.192 1.00 82.56 91 GLU A O 1
ATOM 724 N N . GLU A 1 92 ? -10.239 7.155 15.333 1.00 82.25 92 GLU A N 1
ATOM 725 C CA . GLU A 1 92 ? -8.970 7.865 15.589 1.00 82.25 92 GLU A CA 1
ATOM 726 C C . GLU A 1 92 ? -7.741 6.987 15.298 1.00 82.25 92 GLU A C 1
ATOM 728 O O . GLU A 1 92 ? -6.708 7.445 14.813 1.00 82.25 92 GLU A O 1
ATOM 733 N N . ASP A 1 93 ? -7.850 5.699 15.597 1.00 83.19 93 ASP A N 1
ATOM 734 C CA . ASP A 1 93 ? -6.801 4.713 15.380 1.00 83.19 93 ASP A CA 1
ATOM 735 C C . ASP A 1 93 ? -6.648 4.337 13.889 1.00 83.19 93 ASP A C 1
ATOM 737 O O . ASP A 1 93 ? -5.531 4.154 13.396 1.00 83.19 93 ASP A O 1
ATOM 741 N N . LEU A 1 94 ? -7.745 4.310 13.123 1.00 80.75 94 LEU A N 1
ATOM 742 C CA . LEU A 1 94 ? -7.704 4.160 11.662 1.00 80.75 94 LEU A CA 1
ATOM 743 C C . LEU A 1 94 ? -7.129 5.403 10.962 1.00 80.75 94 LEU A C 1
ATOM 745 O O . LEU A 1 94 ? -6.354 5.260 10.013 1.00 80.75 94 LEU A O 1
ATOM 749 N N . GLU A 1 95 ? -7.443 6.607 11.446 1.00 83.06 95 GLU A N 1
ATOM 750 C CA . GLU A 1 95 ? -6.920 7.878 10.915 1.00 83.06 95 GLU A CA 1
ATOM 751 C C . GLU A 1 95 ? -5.388 7.977 11.010 1.00 83.06 95 GLU A C 1
ATOM 753 O O . GLU A 1 95 ? -4.750 8.586 10.152 1.00 83.06 95 GLU A O 1
ATOM 758 N N . LYS A 1 96 ? -4.751 7.313 11.986 1.00 81.56 96 LYS A N 1
ATOM 759 C CA . LYS A 1 96 ? -3.277 7.215 12.033 1.00 81.56 96 LYS A CA 1
ATOM 760 C C . LYS A 1 96 ? -2.696 6.532 10.787 1.00 81.56 96 LYS A C 1
ATOM 762 O O . LYS A 1 96 ? -1.574 6.834 10.385 1.00 81.56 96 LYS A O 1
ATOM 767 N N . SER A 1 97 ? -3.436 5.594 10.194 1.00 80.06 97 SER A N 1
ATOM 768 C CA . SER A 1 97 ? -2.989 4.802 9.040 1.00 80.06 97 SER A CA 1
ATOM 769 C C . SER A 1 97 ? -3.349 5.452 7.701 1.00 80.06 97 SER A C 1
ATOM 771 O O . SER A 1 97 ? -2.691 5.191 6.694 1.00 80.06 97 SER A O 1
ATOM 773 N N . ILE A 1 98 ? -4.377 6.306 7.679 1.00 78.50 98 ILE A N 1
ATOM 774 C CA . ILE A 1 98 ? -4.844 7.028 6.492 1.00 78.50 98 ILE A CA 1
ATOM 775 C C . ILE A 1 98 ? -4.944 8.513 6.832 1.00 78.50 98 ILE A C 1
ATOM 777 O O . ILE A 1 98 ? -5.866 8.938 7.519 1.00 78.50 98 ILE A O 1
ATOM 781 N N . SER A 1 99 ? -4.040 9.319 6.278 1.00 76.38 99 SER A N 1
ATOM 782 C CA . SER A 1 99 ? -4.123 10.778 6.372 1.00 76.38 99 SER A CA 1
ATOM 783 C C . SER A 1 99 ? -4.571 11.380 5.042 1.00 76.38 99 SER A C 1
ATOM 785 O O . SER A 1 99 ? -4.073 11.018 3.973 1.00 76.38 99 SER A O 1
ATOM 787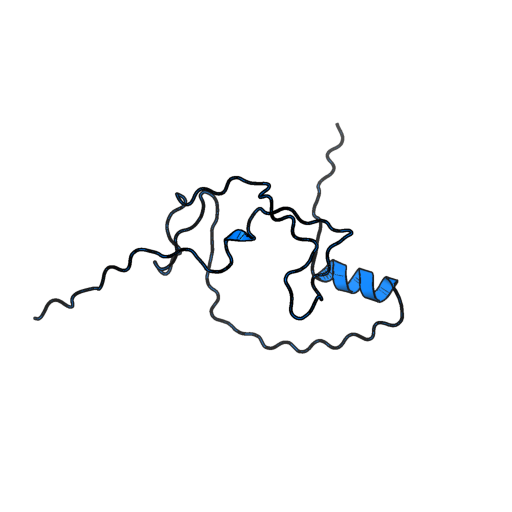 N N . VAL A 1 100 ? -5.522 12.313 5.102 1.00 73.44 100 VAL A N 1
ATOM 788 C CA . VAL A 1 100 ? -5.952 13.114 3.951 1.00 73.44 100 VAL A CA 1
ATOM 789 C C . VAL A 1 100 ? -5.353 14.506 4.100 1.00 73.44 100 VAL A C 1
ATOM 791 O O . VAL A 1 100 ? -5.718 15.246 5.008 1.00 73.44 100 VAL A O 1
ATOM 794 N N . ASN A 1 101 ? -4.444 14.872 3.198 1.00 72.44 101 ASN A N 1
ATOM 795 C CA . ASN A 1 101 ? -3.902 16.226 3.117 1.00 72.44 101 ASN A CA 1
ATOM 796 C C . ASN A 1 101 ? -4.584 16.970 1.965 1.00 72.44 101 ASN A C 1
ATOM 798 O O . ASN A 1 101 ? -4.581 16.488 0.832 1.00 72.44 101 ASN A O 1
ATOM 802 N N . GLY A 1 102 ? -5.151 18.142 2.243 1.00 62.19 102 GLY A N 1
ATOM 803 C CA . GLY A 1 102 ? -5.754 19.008 1.232 1.00 62.19 102 GLY A CA 1
ATOM 804 C C . GLY A 1 102 ? -5.577 20.478 1.593 1.00 62.19 102 GLY A C 1
ATOM 805 O O . GLY A 1 102 ? -5.886 20.881 2.711 1.00 62.19 102 GLY A O 1
ATOM 806 N N . GLU A 1 103 ? -5.088 21.277 0.647 1.00 61.75 103 GLU A N 1
ATOM 807 C CA . GLU A 1 103 ? -5.095 22.738 0.746 1.00 61.75 103 GLU A CA 1
ATOM 808 C C . GLU A 1 103 ? -6.362 23.267 0.072 1.00 61.75 103 GLU A C 1
ATOM 810 O O . GLU A 1 103 ? -6.586 23.050 -1.119 1.00 61.75 103 GLU A O 1
ATOM 815 N N . ILE A 1 104 ? -7.210 23.954 0.839 1.00 51.28 104 ILE A N 1
ATOM 816 C CA . ILE A 1 104 ? -8.367 24.665 0.293 1.00 51.28 104 ILE A CA 1
ATOM 817 C C . ILE A 1 104 ? -7.888 26.067 -0.081 1.00 51.28 104 ILE A C 1
ATOM 819 O O . ILE A 1 104 ? -7.728 26.924 0.787 1.00 51.28 104 ILE A O 1
ATOM 823 N N . SER A 1 105 ? -7.644 26.305 -1.367 1.00 54.91 105 SER A N 1
ATOM 824 C CA . SER A 1 105 ? -7.440 27.656 -1.883 1.00 54.91 105 SER A CA 1
ATOM 825 C C . SER A 1 105 ? -8.797 28.300 -2.174 1.00 54.91 105 SER A C 1
ATOM 827 O O . SER A 1 105 ? -9.566 27.828 -3.011 1.00 54.91 105 SER A O 1
ATOM 829 N N . PHE A 1 106 ? -9.111 29.376 -1.450 1.00 49.84 106 PHE A N 1
ATOM 830 C CA . PHE A 1 106 ? -10.226 30.259 -1.793 1.00 49.84 106 PHE A CA 1
ATOM 831 C C . PHE A 1 106 ? -9.761 31.294 -2.836 1.00 49.84 106 PHE A C 1
ATOM 833 O O . PHE A 1 106 ? -8.615 31.744 -2.742 1.00 49.84 106 PHE A O 1
ATOM 840 N N . PRO A 1 107 ? -10.608 31.647 -3.824 1.00 62.34 107 PRO A N 1
ATOM 841 C CA . PRO A 1 107 ? -10.351 32.750 -4.751 1.00 62.34 107 PRO A CA 1
ATOM 842 C C . PRO A 1 107 ? -10.405 34.124 -4.071 1.00 62.34 107 PRO A C 1
ATOM 844 O O . PRO A 1 107 ? -11.124 34.264 -3.054 1.00 62.34 107 PRO A O 1
#

Sequence (107 aa):
MPKRKVKKYEPTRLPNIGYLGVGYDIYRGNPKEIGSVDKGFKLEPIFNLTLDGGITPDGRYVLPKGIAAQQCISCIIDFETDYVKTIKNYEEDLEKSISVNGEISFP

Secondary structure (DSSP, 8-state):
--------PPPEEPTTGGGTTEEE-TTT--TT--SS--TTEEEEESS---S-S-B-TTS-EE--TT-------------------SHHHHHHHHHTT----------